Protein AF-A0A7C4NLF2-F1 (afdb_monomer)

Solvent-accessible surface area (backbone atoms only — not comparable to full-atom values): 4325 Å² total; per-residue (Å²): 131,62,74,77,46,75,47,61,30,93,45,61,84,48,47,13,70,83,80,67,45,74,34,49,55,68,37,55,29,23,31,26,75,45,80,53,95,90,37,86,40,79,44,40,25,36,46,73,58,34,51,54,42,52,56,53,50,50,53,51,52,53,52,51,51,53,52,50,55,52,54,62,59,76,78,109

Secondary structure (DSSP, 8-state):
----EEEE-SSTT-B-TTT--B--TT-EEEEEEEEETTEEEEEEEEHHHHHHHHHHHHHHHHHHHHHHHHHHHHT-

Sequence (76 aa):
MKIETIELSPNSRAFCHNCKKQIEKGQIRGIENYDFFNFLSRRYYCEKCTKKSIETEMARITSLYKKFNKLKRSIK

Nearest PDB structures (foldseek):
  7s6m-assembly2_A  TM=8.253E-01  e=1.449E-03  Homo sapiens
  3oda-assembly4_G  TM=8.430E-01  e=3.617E-03  Homo sapiens
  7s6h-assembly2_C  TM=8.313E-01  e=2.360E-03  Homo sapiens
  7s6h-assembly1_A  TM=8.313E-01  e=2.509E-03  Homo sapiens
  4dqy-assembly2_D  TM=7.666E-01  e=7.989E-03  Homo sapiens

pLDDT: mean 94.85, std 6.06, range [55.25, 98.44]

Structure (mmCIF, N/CA/C/O backbone):
data_AF-A0A7C4NLF2-F1
#
_entry.id   AF-A0A7C4NLF2-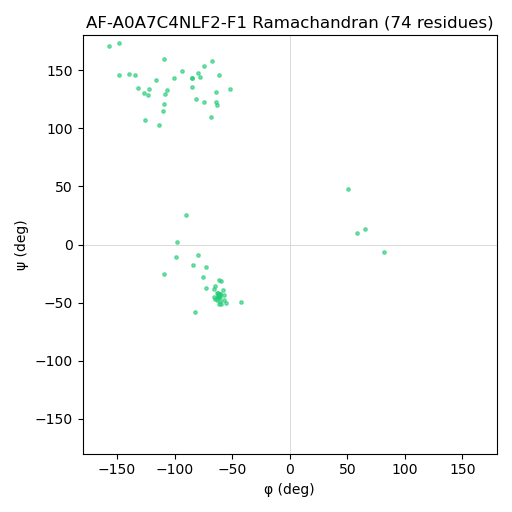F1
#
loop_
_atom_site.group_PDB
_atom_site.id
_atom_site.type_symbol
_atom_site.label_atom_id
_atom_site.label_alt_id
_atom_site.label_comp_id
_atom_site.label_asym_id
_atom_site.label_entity_id
_atom_site.label_seq_id
_atom_site.pdbx_PDB_ins_code
_atom_site.Cartn_x
_atom_site.Cartn_y
_atom_site.Cartn_z
_atom_site.occupancy
_atom_site.B_iso_or_equiv
_atom_site.auth_seq_id
_atom_site.auth_comp_id
_atom_site.auth_asym_id
_atom_site.auth_atom_id
_atom_site.pdbx_PDB_model_num
ATOM 1 N N . MET A 1 1 ? 3.218 -3.140 6.147 1.00 82.69 1 MET A N 1
ATOM 2 C CA . MET A 1 1 ? 3.362 -2.338 4.922 1.00 82.69 1 MET A CA 1
ATOM 3 C C . MET A 1 1 ? 2.885 -0.942 5.242 1.00 82.69 1 MET A C 1
ATOM 5 O O . MET A 1 1 ? 1.700 -0.761 5.500 1.00 82.69 1 MET A O 1
ATOM 9 N N . LYS A 1 2 ? 3.802 0.017 5.269 1.00 89.62 2 LYS A N 1
ATOM 10 C CA . LYS A 1 2 ? 3.486 1.434 5.427 1.00 89.62 2 LYS A CA 1
ATOM 11 C C . LYS A 1 2 ? 3.850 2.138 4.125 1.00 89.62 2 LYS A C 1
ATOM 13 O O . LYS A 1 2 ? 5.021 2.339 3.836 1.00 89.62 2 LYS A O 1
ATOM 18 N N . ILE A 1 3 ? 2.845 2.446 3.310 1.00 94.31 3 ILE A N 1
ATOM 19 C CA . ILE A 1 3 ? 3.066 3.206 2.078 1.00 94.31 3 ILE A CA 1
ATOM 20 C C . ILE A 1 3 ? 3.310 4.665 2.458 1.00 94.31 3 ILE A C 1
ATOM 22 O O . ILE A 1 3 ? 2.473 5.280 3.113 1.00 94.31 3 ILE A O 1
ATOM 26 N N . GLU A 1 4 ? 4.454 5.199 2.051 1.00 94.25 4 GLU A N 1
ATOM 27 C CA . GLU A 1 4 ? 4.887 6.566 2.360 1.00 94.25 4 GLU A CA 1
ATOM 28 C C . GLU A 1 4 ? 4.847 7.466 1.129 1.00 94.25 4 GLU A C 1
ATOM 30 O O . GLU A 1 4 ? 4.689 8.678 1.240 1.00 94.25 4 GLU A O 1
ATOM 35 N N . THR A 1 5 ? 4.966 6.882 -0.061 1.00 96.19 5 THR A N 1
ATOM 36 C CA . THR A 1 5 ? 4.906 7.618 -1.325 1.00 96.19 5 THR A CA 1
ATOM 37 C C . THR A 1 5 ? 4.119 6.821 -2.354 1.00 96.19 5 THR A C 1
ATOM 39 O O . THR A 1 5 ? 4.141 5.588 -2.355 1.00 96.19 5 THR A O 1
ATOM 42 N N . ILE A 1 6 ? 3.408 7.527 -3.229 1.00 97.38 6 ILE A N 1
ATOM 43 C CA . ILE A 1 6 ? 2.707 6.963 -4.382 1.00 97.38 6 ILE A CA 1
ATOM 44 C C . ILE A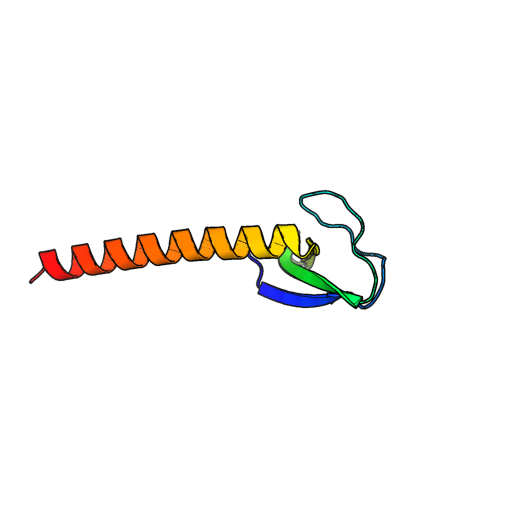 1 6 ? 3.176 7.734 -5.610 1.00 97.38 6 ILE A C 1
ATOM 46 O O . ILE A 1 6 ? 3.179 8.961 -5.602 1.00 97.38 6 ILE A O 1
ATOM 50 N N . GLU A 1 7 ? 3.572 7.019 -6.656 1.00 98.06 7 GLU A N 1
ATOM 51 C CA . GLU A 1 7 ? 4.057 7.615 -7.902 1.00 98.06 7 GLU A CA 1
ATOM 52 C C . GLU A 1 7 ? 3.707 6.744 -9.115 1.00 98.06 7 GLU A C 1
ATOM 54 O O . GLU A 1 7 ? 3.235 5.612 -8.973 1.00 98.06 7 GLU A O 1
ATOM 59 N N . LEU A 1 8 ? 3.984 7.255 -10.316 1.00 98.44 8 LEU A N 1
ATOM 60 C CA . LEU A 1 8 ? 4.012 6.449 -11.534 1.00 98.44 8 LEU A CA 1
ATOM 61 C C . LEU A 1 8 ? 5.387 5.794 -11.686 1.00 98.44 8 LEU A C 1
ATOM 63 O O . LEU A 1 8 ? 6.416 6.444 -11.508 1.00 98.44 8 LEU A O 1
ATOM 67 N N . SER A 1 9 ? 5.423 4.511 -12.044 1.00 97.81 9 SER A N 1
ATOM 68 C CA . SER A 1 9 ? 6.681 3.789 -12.220 1.00 97.81 9 SER A CA 1
ATOM 69 C C . SER A 1 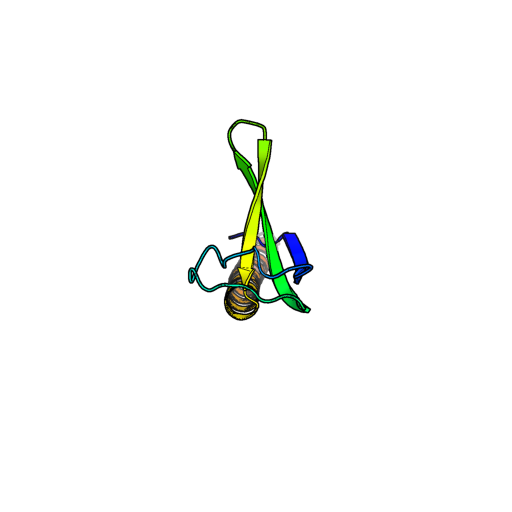9 ? 7.492 4.396 -13.377 1.00 97.81 9 SER A C 1
ATOM 71 O O . SER A 1 9 ? 7.009 4.414 -14.510 1.00 97.81 9 SER A O 1
ATOM 73 N N . PRO A 1 10 ? 8.740 4.848 -13.162 1.00 98.00 10 PRO A N 1
ATOM 74 C CA . PRO A 1 10 ? 9.548 5.459 -14.217 1.00 98.00 10 PRO A CA 1
ATOM 75 C C . PRO A 1 10 ? 10.057 4.432 -15.242 1.00 98.00 10 PRO A C 1
ATOM 77 O O . PRO A 1 10 ? 10.442 4.791 -16.356 1.00 98.00 10 PRO A O 1
ATOM 80 N N . ASN A 1 11 ? 10.075 3.148 -14.875 1.00 97.81 11 ASN A N 1
ATOM 81 C CA . ASN A 1 11 ? 10.514 2.024 -15.701 1.00 97.81 11 ASN A CA 1
ATOM 82 C C . ASN A 1 11 ? 9.890 0.701 -15.206 1.00 97.81 11 ASN A C 1
ATOM 84 O O . ASN A 1 11 ? 9.316 0.657 -14.119 1.00 97.81 11 ASN A O 1
ATOM 88 N N . SER A 1 12 ? 10.045 -0.380 -15.976 1.00 97.31 12 SER A N 1
ATOM 89 C CA . SER A 1 12 ? 9.511 -1.713 -15.644 1.00 97.31 12 SER A CA 1
ATOM 90 C C . SER A 1 12 ? 10.481 -2.592 -14.834 1.00 97.31 12 SER A C 1
ATOM 92 O O . SER A 1 12 ? 10.423 -3.813 -14.920 1.00 97.31 12 SER A O 1
ATOM 94 N N . ARG A 1 13 ? 11.424 -2.017 -14.068 1.00 96.94 13 ARG A N 1
ATOM 95 C CA . ARG A 1 13 ? 12.392 -2.811 -13.272 1.00 96.94 13 ARG A CA 1
ATOM 96 C C . ARG A 1 13 ? 11.852 -3.254 -11.912 1.00 96.94 13 ARG A C 1
ATOM 98 O O . ARG A 1 13 ? 12.440 -4.118 -11.268 1.00 96.94 13 ARG A O 1
ATOM 105 N N . ALA A 1 14 ? 10.782 -2.622 -11.436 1.00 97.19 14 ALA A N 1
ATOM 106 C CA . ALA A 1 14 ? 10.242 -2.884 -10.110 1.00 97.19 14 ALA A CA 1
ATOM 107 C C . ALA A 1 14 ? 9.286 -4.081 -10.119 1.00 97.19 14 ALA A C 1
ATOM 109 O O . ALA A 1 14 ? 8.473 -4.245 -11.026 1.00 97.19 14 ALA A O 1
ATOM 110 N N . PHE A 1 15 ? 9.334 -4.866 -9.046 1.00 98.12 15 PHE A N 1
ATOM 111 C CA . PHE A 1 15 ? 8.378 -5.930 -8.765 1.00 98.12 15 PHE A CA 1
ATOM 112 C C . PHE A 1 15 ? 7.618 -5.599 -7.488 1.00 98.12 15 PHE A C 1
ATOM 114 O O . PHE A 1 15 ? 8.189 -5.091 -6.520 1.00 98.12 15 PHE A O 1
ATOM 121 N N . CYS A 1 16 ? 6.325 -5.907 -7.472 1.00 98.06 16 CYS A N 1
ATOM 122 C CA . CYS A 1 16 ? 5.509 -5.774 -6.280 1.00 98.06 16 CYS A CA 1
ATOM 123 C C . CYS A 1 16 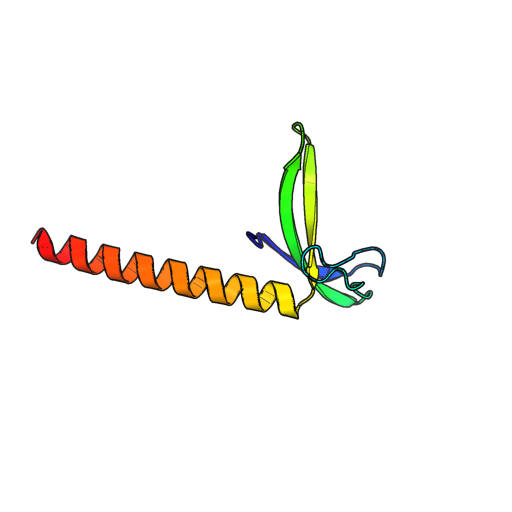? 6.032 -6.715 -5.193 1.00 98.06 16 CYS A C 1
ATOM 125 O O . CYS A 1 16 ? 6.018 -7.936 -5.351 1.00 98.06 16 CYS A O 1
ATOM 127 N N . HIS A 1 17 ? 6.434 -6.160 -4.055 1.00 97.31 17 HIS A N 1
ATOM 128 C CA . HIS A 1 17 ? 6.990 -6.929 -2.951 1.00 97.31 17 HIS A CA 1
ATOM 129 C C . HIS A 1 17 ? 5.988 -7.951 -2.388 1.00 97.31 17 HIS A C 1
ATOM 131 O O . HIS A 1 17 ? 6.402 -9.026 -1.955 1.00 97.31 17 HIS A O 1
ATOM 137 N N . ASN A 1 18 ? 4.685 -7.653 -2.455 1.00 96.88 18 ASN A N 1
ATOM 138 C CA . ASN A 1 18 ? 3.624 -8.519 -1.943 1.00 96.88 18 ASN A CA 1
ATOM 139 C C . ASN A 1 18 ? 3.229 -9.637 -2.926 1.00 96.88 18 ASN A C 1
ATOM 141 O O . ASN A 1 18 ? 3.319 -10.811 -2.594 1.00 96.88 18 ASN A O 1
ATOM 145 N N . CYS A 1 19 ? 2.803 -9.291 -4.148 1.00 97.31 19 CYS A N 1
ATOM 146 C CA . CYS A 1 19 ? 2.280 -10.276 -5.107 1.00 97.31 19 CYS A CA 1
ATOM 147 C C . CYS A 1 19 ? 3.300 -10.762 -6.147 1.00 97.31 19 CYS A C 1
ATOM 149 O O . CYS A 1 19 ? 2.932 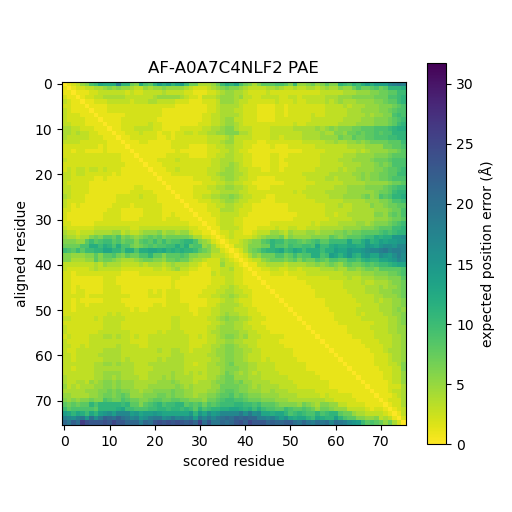-11.527 -7.033 1.00 97.31 19 CYS A O 1
ATOM 151 N N . LYS A 1 20 ? 4.552 -10.291 -6.069 1.00 98.00 20 LYS A N 1
ATOM 152 C CA . LYS A 1 20 ? 5.686 -10.658 -6.938 1.00 98.00 20 LYS A CA 1
ATOM 153 C C . LYS A 1 20 ? 5.490 -10.399 -8.438 1.00 98.00 20 LYS A C 1
ATOM 155 O O . LYS A 1 20 ? 6.324 -10.802 -9.237 1.00 98.00 20 LYS A O 1
ATOM 160 N N . LYS A 1 21 ? 4.430 -9.687 -8.831 1.00 98.06 21 LYS A N 1
ATOM 161 C CA . LYS A 1 21 ? 4.201 -9.266 -10.220 1.00 98.06 21 LYS A CA 1
ATOM 162 C C . LYS A 1 21 ? 5.064 -8.059 -10.576 1.00 98.06 21 LYS A C 1
ATOM 164 O O . LYS A 1 21 ? 5.254 -7.176 -9.735 1.00 98.06 21 LYS A O 1
ATOM 169 N N . GLN A 1 22 ? 5.543 -8.019 -11.814 1.00 98.31 22 GLN A N 1
ATOM 170 C CA . GLN A 1 22 ? 6.229 -6.858 -12.376 1.00 98.31 22 GLN A CA 1
ATOM 171 C C . GLN A 1 22 ? 5.293 -5.640 -12.399 1.00 98.31 22 GLN A C 1
ATOM 173 O O . GLN A 1 22 ? 4.076 -5.785 -12.533 1.00 98.31 22 GLN A O 1
ATOM 178 N N . ILE A 1 23 ? 5.862 -4.453 -12.198 1.00 98.44 23 ILE A N 1
ATOM 179 C CA . ILE A 1 23 ? 5.164 -3.167 -12.256 1.00 98.44 23 ILE A CA 1
ATOM 180 C C . ILE A 1 23 ? 5.661 -2.443 -13.501 1.00 98.44 23 ILE A C 1
ATOM 182 O O . ILE A 1 23 ? 6.835 -2.076 -13.572 1.00 98.44 23 ILE A O 1
ATOM 186 N N . GLU A 1 24 ? 4.774 -2.230 -14.466 1.00 98.25 24 GLU A N 1
ATOM 187 C CA . GLU A 1 24 ? 5.140 -1.630 -15.745 1.00 98.25 24 GLU A CA 1
ATOM 188 C C . GLU A 1 24 ? 5.397 -0.126 -15.635 1.00 98.25 24 GLU A C 1
ATOM 190 O O . GLU A 1 24 ? 4.845 0.569 -14.774 1.00 98.25 24 GLU A O 1
ATOM 195 N N . LYS A 1 25 ? 6.226 0.401 -16.544 1.00 98.44 25 LYS A N 1
ATOM 196 C CA . LYS A 1 25 ? 6.421 1.844 -16.710 1.00 98.44 25 LYS A CA 1
ATOM 197 C C . LYS A 1 25 ? 5.068 2.547 -16.880 1.00 98.44 25 LYS A C 1
ATOM 199 O O . LYS A 1 25 ? 4.229 2.119 -17.663 1.00 98.44 25 LYS A O 1
ATOM 204 N N . GLY A 1 26 ? 4.877 3.646 -16.158 1.00 98.31 26 GLY A N 1
ATOM 205 C CA . GLY A 1 26 ? 3.647 4.435 -16.175 1.00 98.31 26 GLY A CA 1
ATOM 206 C C . GLY A 1 26 ? 2.528 3.899 -15.279 1.00 98.31 26 GLY A C 1
ATOM 207 O O . GLY A 1 26 ? 1.530 4.589 -15.118 1.00 98.31 26 GLY A O 1
ATOM 208 N N . GLN A 1 27 ? 2.669 2.726 -14.650 1.00 98.06 27 GLN A N 1
ATOM 209 C CA . GLN A 1 27 ? 1.678 2.244 -13.681 1.00 98.06 27 GLN A CA 1
ATOM 210 C C . GLN A 1 27 ? 1.850 2.899 -12.310 1.00 98.06 27 GLN A C 1
ATOM 212 O O . GLN A 1 27 ? 2.970 3.167 -11.874 1.00 98.06 27 GLN A O 1
ATOM 217 N N . ILE A 1 28 ? 0.738 3.085 -11.594 1.00 98.19 28 ILE A N 1
ATOM 218 C CA . ILE A 1 28 ? 0.753 3.537 -10.200 1.00 98.19 28 ILE A CA 1
ATOM 219 C C . ILE A 1 28 ? 1.449 2.488 -9.323 1.00 98.19 28 ILE A C 1
ATOM 221 O O . ILE A 1 28 ? 1.108 1.299 -9.345 1.00 98.19 28 ILE A O 1
ATOM 225 N N . ARG A 1 29 ? 2.384 2.946 -8.488 1.00 98.31 29 ARG A N 1
ATOM 226 C CA . ARG A 1 29 ? 3.046 2.134 -7.466 1.00 98.31 29 ARG A CA 1
ATOM 227 C C . ARG A 1 29 ? 3.125 2.852 -6.128 1.00 98.31 29 ARG A C 1
ATOM 229 O O . ARG A 1 29 ? 3.287 4.066 -6.070 1.00 98.31 29 ARG A O 1
ATOM 236 N N . GLY A 1 30 ? 3.021 2.079 -5.053 1.00 98.06 30 GLY A N 1
ATOM 237 C CA . GLY A 1 30 ? 3.319 2.533 -3.697 1.00 98.06 30 GLY A CA 1
ATOM 238 C C . GLY A 1 30 ? 4.767 2.222 -3.326 1.00 98.06 30 GLY A C 1
ATOM 239 O O . GLY A 1 30 ? 5.322 1.223 -3.790 1.00 98.06 30 GLY A O 1
ATOM 240 N N . ILE A 1 31 ? 5.358 3.063 -2.483 1.00 97.75 31 ILE A N 1
ATOM 241 C CA . ILE A 1 31 ? 6.719 2.925 -1.966 1.00 97.75 31 ILE A CA 1
ATOM 242 C C . ILE A 1 31 ? 6.661 2.896 -0.441 1.00 97.75 31 ILE A C 1
ATOM 244 O O . ILE A 1 31 ? 6.068 3.774 0.185 1.00 97.75 31 ILE A O 1
ATOM 248 N N . GLU A 1 32 ? 7.289 1.883 0.142 1.00 96.38 32 GLU A N 1
ATOM 249 C CA . GLU A 1 32 ? 7.616 1.805 1.566 1.00 96.38 32 GLU A CA 1
ATOM 250 C C . GLU A 1 32 ? 9.128 1.969 1.697 1.00 96.38 32 GLU A C 1
ATOM 252 O O . GLU A 1 32 ? 9.877 1.173 1.113 1.00 96.38 32 GLU A O 1
ATOM 257 N N . ASN A 1 33 ? 9.581 2.985 2.433 1.00 94.75 33 ASN A N 1
ATOM 258 C CA . ASN A 1 33 ? 10.980 3.054 2.823 1.00 94.75 33 ASN A CA 1
ATOM 259 C C . ASN A 1 33 ? 11.183 2.223 4.093 1.00 94.75 33 ASN A C 1
ATOM 261 O O . ASN A 1 33 ? 10.310 2.146 4.958 1.00 94.75 33 ASN A O 1
ATOM 265 N N . TYR A 1 34 ? 12.326 1.560 4.188 1.00 91.00 34 TYR A N 1
ATOM 266 C CA . TYR A 1 34 ? 12.703 0.798 5.368 1.00 91.00 34 TYR A CA 1
ATOM 267 C C . TYR A 1 34 ? 14.214 0.824 5.541 1.00 91.00 34 TYR A C 1
ATOM 269 O O . TYR A 1 34 ? 14.960 0.808 4.559 1.00 91.00 34 TYR A O 1
ATOM 277 N N . ASP A 1 35 ? 14.657 0.822 6.791 1.00 91.38 35 ASP A N 1
ATOM 278 C CA . ASP A 1 35 ? 16.076 0.762 7.107 1.00 91.38 35 ASP A CA 1
ATOM 279 C C . ASP A 1 35 ? 16.562 -0.682 7.022 1.00 91.38 35 ASP A C 1
ATOM 281 O O . ASP A 1 35 ? 16.018 -1.595 7.650 1.00 91.38 35 ASP A O 1
ATOM 285 N N . PHE A 1 36 ? 17.601 -0.897 6.223 1.00 85.50 36 PHE A N 1
ATOM 286 C CA . PHE A 1 36 ? 18.284 -2.175 6.107 1.00 85.50 36 PHE A CA 1
A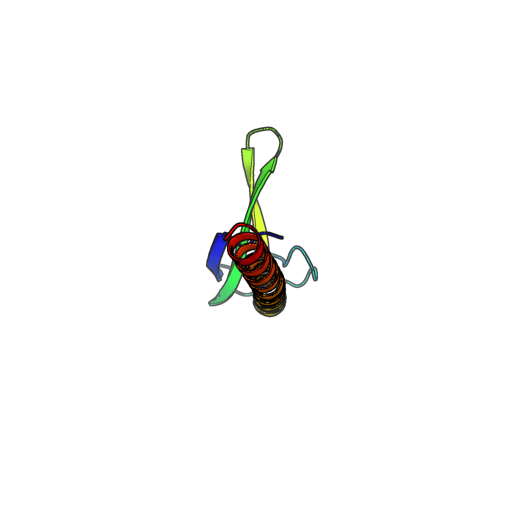TOM 287 C C . PHE A 1 36 ? 19.768 -1.955 6.367 1.00 85.50 36 PHE A C 1
ATOM 289 O O . PHE A 1 36 ? 20.453 -1.352 5.547 1.00 85.50 36 PHE A O 1
ATOM 296 N N . PHE A 1 37 ? 20.257 -2.404 7.527 1.00 85.50 37 PHE A N 1
ATOM 297 C CA . PHE A 1 37 ? 21.646 -2.197 7.963 1.00 85.50 37 PHE A CA 1
ATOM 298 C C . PHE A 1 37 ? 22.111 -0.731 7.863 1.00 85.50 37 PHE A C 1
ATOM 300 O O . PHE A 1 37 ? 23.181 -0.453 7.335 1.00 85.50 37 PHE A O 1
ATOM 307 N N . ASN A 1 38 ? 21.303 0.212 8.358 1.00 85.94 38 ASN A N 1
ATOM 308 C CA . ASN A 1 38 ? 21.557 1.661 8.279 1.00 85.94 38 ASN A CA 1
ATOM 309 C C . ASN A 1 38 ? 21.555 2.251 6.852 1.00 85.94 38 ASN A C 1
ATOM 311 O O . ASN A 1 38 ? 21.948 3.401 6.668 1.00 85.94 38 ASN A O 1
ATOM 315 N N . PHE A 1 39 ? 21.075 1.505 5.850 1.00 87.56 39 PHE A N 1
ATOM 316 C CA . PHE A 1 39 ? 20.809 2.019 4.508 1.00 87.56 39 PHE A CA 1
ATOM 317 C C . PHE A 1 39 ? 19.307 2.123 4.253 1.00 87.56 39 PHE A C 1
ATOM 319 O O . PHE A 1 39 ? 18.565 1.147 4.411 1.00 87.56 39 PHE A O 1
ATOM 326 N N . LEU A 1 40 ? 18.869 3.293 3.785 1.00 88.62 40 LEU A N 1
ATOM 327 C CA . LEU A 1 40 ? 17.486 3.511 3.380 1.00 88.62 40 LEU A CA 1
ATOM 328 C C . LEU A 1 40 ? 17.189 2.702 2.112 1.00 88.62 40 LEU A C 1
ATOM 330 O O . LEU A 1 40 ? 17.679 3.006 1.023 1.00 88.62 40 LEU A O 1
ATOM 334 N N . SER A 1 41 ? 16.374 1.665 2.257 1.00 93.44 41 SER A N 1
ATOM 335 C CA . SER A 1 41 ? 15.943 0.784 1.174 1.00 93.44 41 SER A CA 1
ATOM 336 C C . SER A 1 41 ? 14.472 1.010 0.838 1.00 93.44 41 SER A C 1
ATOM 338 O O . SER A 1 41 ? 13.705 1.544 1.637 1.00 93.44 41 SER A O 1
ATOM 340 N N . ARG A 1 42 ? 14.056 0.601 -0.368 1.00 94.94 42 ARG A N 1
ATOM 341 C CA . ARG A 1 42 ? 12.684 0.790 -0.866 1.00 94.94 42 ARG A CA 1
ATOM 342 C C . ARG A 1 42 ? 12.034 -0.531 -1.245 1.00 94.94 42 ARG A C 1
ATOM 344 O O . ARG A 1 42 ? 12.624 -1.332 -1.968 1.00 94.94 42 ARG A O 1
ATOM 351 N N . ARG A 1 43 ? 10.786 -0.730 -0.820 1.00 96.56 43 ARG A N 1
ATOM 352 C CA . ARG A 1 43 ? 9.886 -1.768 -1.344 1.00 96.56 43 ARG A CA 1
ATOM 353 C C . ARG A 1 43 ? 8.826 -1.119 -2.216 1.00 96.56 43 ARG A C 1
ATOM 355 O O . ARG A 1 43 ? 8.199 -0.144 -1.814 1.00 96.56 43 ARG A O 1
ATOM 362 N N . TYR A 1 44 ? 8.617 -1.694 -3.395 1.00 97.88 44 TYR A N 1
ATOM 363 C CA . TYR A 1 44 ? 7.604 -1.244 -4.342 1.00 97.88 44 TYR A CA 1
ATOM 364 C C . TYR A 1 44 ? 6.372 -2.143 -4.272 1.00 97.88 44 TYR A C 1
ATOM 366 O O . TYR A 1 44 ? 6.487 -3.360 -4.124 1.00 97.88 44 TYR A O 1
ATOM 374 N N . TYR A 1 45 ? 5.191 -1.557 -4.423 1.00 98.12 45 TYR A N 1
ATOM 375 C CA . TYR A 1 45 ? 3.913 -2.262 -4.403 1.00 98.12 45 TYR A CA 1
ATOM 376 C C . TYR A 1 45 ? 3.064 -1.833 -5.594 1.00 98.12 45 TYR A C 1
ATOM 378 O O . TYR A 1 45 ? 2.973 -0.647 -5.897 1.00 98.12 45 TYR A O 1
ATOM 386 N N . CYS A 1 46 ? 2.445 -2.792 -6.285 1.00 98.19 46 CYS A N 1
ATOM 387 C CA . CYS A 1 46 ? 1.532 -2.473 -7.380 1.00 98.19 46 CYS A CA 1
ATOM 388 C C . CYS A 1 46 ? 0.269 -1.784 -6.854 1.00 98.19 46 CYS A C 1
ATOM 390 O O . CYS A 1 46 ? -0.115 -1.988 -5.701 1.00 98.19 46 CYS A O 1
ATOM 392 N N . GLU A 1 47 ? -0.419 -1.047 -7.724 1.00 98.12 47 GLU A N 1
ATOM 393 C CA . GLU A 1 47 ? -1.645 -0.307 -7.410 1.00 98.12 47 GLU A CA 1
ATOM 394 C C . GLU A 1 47 ? -2.638 -1.091 -6.533 1.00 98.12 47 GLU A C 1
ATOM 396 O O . GLU A 1 47 ? -3.068 -0.600 -5.490 1.00 98.12 47 GLU A O 1
ATOM 401 N N . LYS A 1 48 ? -2.955 -2.343 -6.898 1.00 97.94 48 LYS A N 1
ATOM 402 C CA . LYS A 1 48 ? -3.891 -3.187 -6.134 1.00 97.94 48 LYS A CA 1
ATOM 403 C C . LYS A 1 48 ? -3.419 -3.439 -4.697 1.00 97.94 48 LYS A C 1
ATOM 405 O O . LYS A 1 48 ? -4.225 -3.406 -3.771 1.00 97.94 48 LYS A O 1
ATOM 410 N N . CYS A 1 49 ? -2.129 -3.718 -4.501 1.00 97.81 49 CYS A N 1
ATOM 411 C CA . CYS A 1 49 ? -1.577 -3.961 -3.165 1.00 97.81 49 CYS A CA 1
ATOM 412 C C . CYS A 1 49 ? -1.484 -2.664 -2.356 1.00 97.81 49 CYS A C 1
ATOM 414 O O . CYS A 1 49 ? -1.785 -2.676 -1.164 1.00 97.81 49 CYS A O 1
ATOM 416 N N . THR A 1 50 ? -1.137 -1.556 -3.012 1.00 97.50 50 THR A N 1
ATOM 417 C CA . THR A 1 50 ? -1.109 -0.217 -2.416 1.00 97.50 50 THR A CA 1
ATOM 418 C C . THR A 1 50 ? -2.487 0.187 -1.897 1.00 97.50 50 THR A C 1
ATOM 420 O O . THR A 1 50 ? -2.610 0.511 -0.717 1.00 97.50 50 THR A O 1
ATOM 423 N N . LYS A 1 51 ? -3.541 0.083 -2.723 1.00 97.19 51 LYS A N 1
ATOM 424 C CA . LYS A 1 51 ? -4.928 0.390 -2.321 1.00 97.19 51 LYS A CA 1
ATOM 425 C C . LYS A 1 51 ? -5.353 -0.422 -1.099 1.00 97.19 51 LYS A C 1
ATOM 427 O O . LYS A 1 51 ? -5.738 0.156 -0.087 1.00 97.19 51 LYS A O 1
ATOM 432 N N . LYS A 1 52 ? -5.152 -1.745 -1.141 1.00 96.94 52 LYS A N 1
ATOM 433 C CA . LYS A 1 52 ? -5.472 -2.638 -0.018 1.00 96.94 52 LYS A CA 1
ATOM 434 C C . LYS A 1 52 ? -4.736 -2.250 1.272 1.00 96.94 52 LYS A C 1
ATOM 436 O O . LYS A 1 52 ? -5.310 -2.326 2.359 1.00 96.94 52 LYS A O 1
ATOM 441 N N . SER A 1 53 ? -3.469 -1.836 1.167 1.00 95.19 53 SER A N 1
ATOM 442 C CA . SER A 1 53 ? -2.695 -1.355 2.319 1.00 95.19 53 SER A CA 1
ATOM 443 C C . SER A 1 53 ? -3.328 -0.127 2.958 1.00 95.19 53 SER A C 1
ATOM 445 O O . SER A 1 53 ? -3.473 -0.073 4.176 1.00 95.19 53 SER A O 1
ATOM 447 N N . ILE A 1 54 ? -3.683 0.857 2.130 1.00 95.19 54 ILE A N 1
ATOM 448 C CA . ILE A 1 54 ? -4.227 2.140 2.575 1.00 95.19 54 ILE A CA 1
ATOM 449 C C . ILE A 1 54 ? -5.594 1.931 3.220 1.00 95.19 54 ILE A C 1
ATOM 451 O O . ILE A 1 54 ? -5.828 2.434 4.313 1.00 95.19 54 ILE A O 1
ATOM 455 N N . GLU A 1 55 ? -6.464 1.134 2.601 1.00 96.38 55 GLU A N 1
ATOM 456 C CA . GLU A 1 55 ? -7.775 0.778 3.159 1.00 96.38 55 GLU A CA 1
ATOM 457 C C . GLU A 1 55 ? -7.644 0.128 4.543 1.00 96.38 55 GLU A C 1
ATOM 459 O O . GLU A 1 55 ? -8.361 0.489 5.479 1.00 96.38 55 GLU A O 1
ATOM 464 N N . THR A 1 56 ? -6.680 -0.784 4.699 1.00 95.44 56 THR A N 1
ATOM 465 C CA . THR A 1 56 ? -6.419 -1.462 5.977 1.00 95.44 56 THR A CA 1
ATOM 466 C C . THR A 1 56 ? -5.941 -0.476 7.049 1.00 95.44 56 THR A C 1
ATOM 468 O O . THR A 1 56 ? -6.465 -0.475 8.165 1.00 95.44 56 THR A O 1
ATOM 471 N N . GLU A 1 57 ? -4.987 0.402 6.723 1.00 94.62 57 GLU A N 1
ATOM 472 C CA . GLU A 1 57 ? -4.507 1.424 7.664 1.00 94.62 57 GLU A CA 1
ATOM 473 C C . GLU A 1 57 ? -5.596 2.446 8.014 1.00 94.62 57 GLU A C 1
ATOM 475 O O . GLU A 1 57 ? -5.740 2.819 9.179 1.00 94.62 57 GLU A O 1
ATOM 480 N N . MET A 1 58 ? -6.425 2.851 7.051 1.00 96.00 58 MET A N 1
ATOM 481 C CA . MET A 1 58 ? -7.554 3.755 7.291 1.00 96.00 58 MET A CA 1
ATOM 482 C C . MET A 1 58 ? -8.599 3.147 8.222 1.00 96.00 58 MET A C 1
ATOM 484 O O . MET A 1 58 ? -9.077 3.823 9.140 1.00 96.00 58 MET A O 1
ATOM 488 N N . ALA A 1 59 ? -8.915 1.863 8.050 1.00 96.62 59 ALA A N 1
ATOM 489 C CA . ALA A 1 59 ? -9.793 1.142 8.964 1.00 96.62 59 ALA A CA 1
ATOM 490 C C . ALA A 1 59 ? -9.203 1.092 10.386 1.00 96.62 59 ALA A C 1
ATOM 492 O O . ALA A 1 59 ? -9.910 1.350 11.368 1.00 96.62 59 ALA A O 1
ATOM 493 N N . ARG A 1 60 ? -7.891 0.837 10.503 1.00 96.38 60 ARG A N 1
ATOM 494 C CA . ARG A 1 60 ? -7.170 0.823 11.785 1.00 96.38 60 ARG A CA 1
ATOM 495 C C . ARG A 1 60 ? -7.211 2.187 12.474 1.00 96.38 60 ARG A C 1
ATOM 497 O O . ARG A 1 60 ? -7.607 2.264 13.636 1.00 96.38 60 ARG A O 1
ATOM 504 N N . ILE A 1 61 ? -6.856 3.258 11.765 1.00 96.19 61 ILE A N 1
ATOM 505 C CA . ILE A 1 61 ? -6.841 4.631 12.291 1.00 96.19 61 ILE A CA 1
ATOM 506 C C . ILE A 1 61 ? -8.245 5.056 12.723 1.00 96.19 61 ILE A C 1
ATOM 508 O O . ILE A 1 61 ? -8.421 5.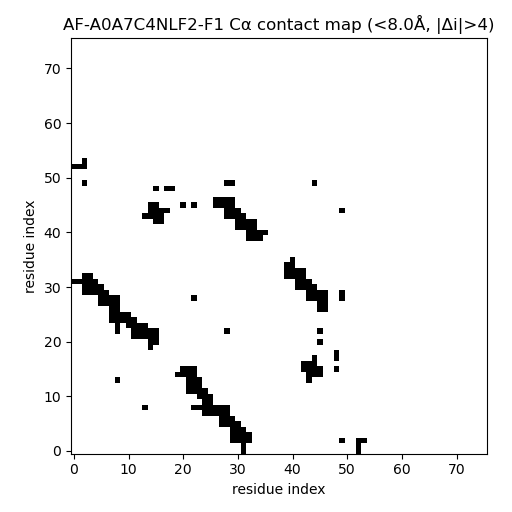566 13.828 1.00 96.19 61 ILE A O 1
ATOM 512 N N . THR A 1 62 ? -9.262 4.769 11.908 1.00 97.62 62 THR A N 1
ATOM 513 C CA . THR A 1 62 ? -10.661 5.074 12.238 1.00 97.62 62 THR A CA 1
ATOM 514 C C . THR A 1 62 ? -11.108 4.357 13.514 1.00 97.62 62 THR A C 1
ATOM 516 O O . THR A 1 62 ? -11.757 4.954 14.376 1.00 97.62 62 THR A O 1
ATOM 519 N N . SER A 1 63 ? -10.742 3.082 13.674 1.00 97.56 63 SER A N 1
ATOM 520 C CA . SER A 1 63 ? -11.027 2.309 14.889 1.00 97.56 63 SER A CA 1
ATOM 521 C C . SER A 1 63 ? -10.339 2.904 16.123 1.00 97.56 63 SER A C 1
ATOM 523 O O . SER A 1 63 ? -10.978 3.092 17.162 1.00 97.56 63 SER A O 1
ATOM 525 N N . LEU A 1 64 ? -9.059 3.273 16.005 1.00 97.38 64 LEU A N 1
ATOM 526 C CA . LEU A 1 64 ? -8.302 3.913 17.085 1.00 97.38 64 LEU A CA 1
ATOM 527 C C . LEU A 1 64 ? -8.901 5.267 17.480 1.00 97.38 64 LEU A C 1
ATOM 529 O O . LEU A 1 64 ? -9.091 5.525 18.667 1.00 97.38 64 LEU A O 1
ATOM 533 N N . TYR A 1 65 ? -9.280 6.093 16.505 1.00 97.25 65 TYR A N 1
ATOM 534 C CA . TYR A 1 65 ? -9.904 7.391 16.751 1.00 97.25 65 TYR A CA 1
ATOM 535 C C . TYR A 1 65 ? -11.249 7.261 17.484 1.00 97.25 65 TYR A C 1
ATOM 537 O O . TYR A 1 65 ? -11.515 7.982 18.449 1.00 97.25 65 TYR A O 1
ATOM 545 N N . LYS A 1 66 ? -12.079 6.277 17.105 1.00 97.06 66 LYS A N 1
ATOM 546 C CA . LYS A 1 66 ? -13.326 5.960 17.824 1.00 97.06 66 LYS A CA 1
ATOM 547 C C . LYS A 1 66 ? -13.062 5.562 19.280 1.00 97.06 66 LYS A C 1
ATOM 549 O O . LYS A 1 66 ? -13.747 6.057 20.176 1.00 97.06 66 LYS A O 1
ATOM 554 N N . LYS A 1 67 ? -12.066 4.702 19.531 1.00 96.56 67 LYS A N 1
ATOM 555 C CA . LYS A 1 67 ? -11.673 4.294 20.894 1.00 96.56 67 LYS A CA 1
ATOM 556 C C . LYS A 1 67 ? -11.185 5.483 21.722 1.00 96.56 67 LYS A C 1
ATOM 558 O O . LYS A 1 67 ? -11.636 5.650 22.852 1.00 96.56 67 LYS A O 1
ATOM 563 N N . PHE A 1 68 ? -10.334 6.330 21.146 1.00 96.88 68 PHE A N 1
ATOM 564 C CA . PHE A 1 68 ? -9.834 7.543 21.794 1.00 96.88 68 PHE A CA 1
ATOM 565 C C . PHE A 1 68 ? -10.978 8.471 22.226 1.00 96.88 68 PHE A C 1
ATOM 567 O O . PHE A 1 68 ? -11.042 8.887 23.382 1.00 96.88 68 PHE A O 1
ATOM 574 N N . ASN A 1 69 ? -11.941 8.725 21.335 1.00 96.38 69 ASN A N 1
ATOM 575 C CA . ASN A 1 69 ? -13.104 9.556 21.652 1.00 96.38 69 ASN A CA 1
ATOM 576 C C . ASN A 1 69 ? -14.003 8.945 22.733 1.00 96.38 69 ASN A C 1
ATOM 578 O O . ASN A 1 69 ? -14.551 9.683 23.551 1.00 96.38 69 ASN A O 1
ATOM 582 N N . LYS A 1 70 ? -14.150 7.613 22.766 1.00 95.31 70 LYS A N 1
ATOM 583 C CA . LYS A 1 70 ? -14.882 6.923 23.837 1.00 95.31 70 LYS A CA 1
ATOM 584 C C . LYS A 1 70 ? -14.202 7.139 25.191 1.00 95.31 70 LYS A C 1
ATOM 586 O O . LYS A 1 70 ? -14.873 7.547 26.129 1.00 95.31 70 LYS A O 1
ATOM 591 N N . LEU A 1 71 ? -12.883 6.947 25.266 1.00 95.38 71 LEU A N 1
ATOM 592 C CA . LEU A 1 71 ? -12.106 7.159 26.493 1.00 95.38 71 LEU A CA 1
ATOM 593 C C . LEU A 1 71 ? -12.183 8.610 26.979 1.00 95.38 71 LEU A C 1
ATOM 595 O O . LEU A 1 71 ? -12.438 8.849 28.153 1.00 95.38 71 LEU A O 1
ATOM 599 N N . LYS A 1 72 ? -12.047 9.584 26.071 1.00 93.81 72 LYS A N 1
ATOM 600 C CA . LYS A 1 72 ? -12.139 11.013 26.408 1.00 93.81 72 LYS A CA 1
ATOM 601 C C . LYS A 1 72 ? -13.494 11.397 27.016 1.00 93.81 72 LYS A C 1
ATOM 603 O O . LYS A 1 72 ? -13.550 12.309 27.834 1.00 93.81 72 LYS A O 1
ATOM 608 N N . ARG A 1 73 ? -14.581 10.723 26.621 1.00 91.12 73 ARG A N 1
ATOM 609 C CA . ARG A 1 73 ? -15.922 10.932 27.194 1.00 91.12 73 ARG A CA 1
ATOM 610 C C . ARG A 1 73 ? -16.089 10.304 28.576 1.00 91.12 73 ARG A C 1
ATOM 612 O O . ARG A 1 73 ? -16.892 10.813 29.332 1.00 91.12 73 ARG A O 1
ATOM 619 N N . SER A 1 74 ? -15.356 9.239 28.897 1.00 83.56 74 SER A N 1
ATOM 620 C CA 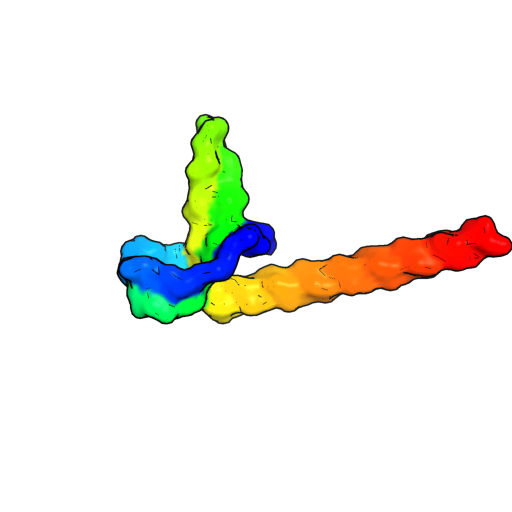. SER A 1 74 ? -15.440 8.548 30.194 1.00 83.56 74 SER A CA 1
ATOM 621 C C . SER A 1 74 ? -14.674 9.241 31.328 1.00 83.56 74 SER A C 1
ATOM 623 O O . SER A 1 74 ? -14.773 8.806 32.467 1.00 83.56 74 SER A O 1
ATOM 625 N N . ILE A 1 75 ? -13.879 10.267 31.012 1.00 82.56 75 ILE A N 1
ATOM 626 C CA . ILE A 1 75 ? -13.087 11.051 31.978 1.00 82.56 75 ILE A CA 1
ATOM 627 C C . ILE A 1 75 ? -13.801 12.372 32.347 1.00 82.56 75 ILE A C 1
ATOM 629 O O . ILE A 1 75 ? -13.384 13.056 33.276 1.00 82.56 75 ILE A O 1
ATOM 633 N N . LYS A 1 76 ? -14.868 12.737 31.625 1.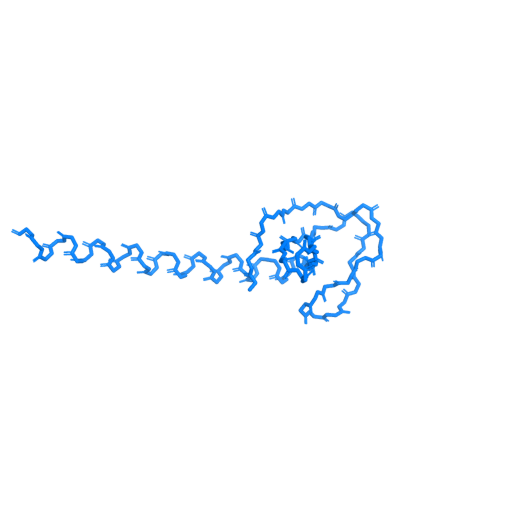00 55.25 76 LYS A N 1
ATOM 634 C CA . LYS A 1 76 ? -15.759 13.856 31.963 1.00 55.25 76 LYS A CA 1
ATOM 635 C C . LYS A 1 76 ? -16.961 13.352 32.742 1.00 55.25 76 LYS A C 1
ATOM 637 O O . LYS A 1 76 ? -17.431 14.129 33.594 1.00 55.25 76 LYS A O 1
#

Radius of gyration: 16.69 Å; Cα contacts (8 Å, |Δi|>4): 111; chains: 1; bounding box: 38×24×49 Å

Mean predicted aligned error: 4.03 Å

Foldseek 3Di:
DDFDDKDFACAQPAAAPPPRHTRHGRFIWTWDWDADPNDTDIHIHGPVVVVVVVVVVVVVVVVVVVVVVVVVVVVD